Protein AF-A0AAU6C4E7-F1 (afdb_monomer_lite)

Radius of gyration: 20.63 Å; chains: 1; bounding box: 53×24×72 Å

Secondary structure (DSSP, 8-state):
--HHHHHHHHHHHHHHHHHHHHHHHHHHHHHHHHHHHHHHHHHTSS-TTSSSPP-HHHHHHHHHHHHHHHHHHGGG---HHHHHHHHHHHHHHHHHHHHHHHHTSS--GGGGG--HHHHHHHHHHHHHHHHHHHHHHHTTPPP-PPPPP--TTTT---S---------S------

Sequence (175 aa):
MSGVLAVGTFYATRWHERKSAREQLAFGAAEDIAEGLLQLHAAFRPQPWQPPRGDWSTLWQAADKFGDMCIVRFSALSEPPLRLAVADTYNLVFEALGVMRKQASSDPGEVAAVDTDGMIGEMLDYIELVVGALINWRSGSEATRLEVPDVSWRGLTDEPLPHFHHRDARAPRRR

Structure (mmCIF, N/CA/C/O backbone):
data_AF-A0AAU6C4E7-F1
#
_entry.id   AF-A0AAU6C4E7-F1
#
loop_
_atom_site.group_PDB
_atom_site.id
_atom_site.type_symbol
_atom_site.label_atom_id
_atom_site.label_alt_id
_atom_site.label_comp_id
_atom_site.label_asym_id
_atom_site.label_entity_id
_atom_site.label_seq_id
_atom_site.pdbx_PDB_ins_code
_atom_site.Cartn_x
_atom_site.Cartn_y
_atom_site.Cartn_z
_atom_site.occupancy
_atom_site.B_iso_or_equiv
_atom_site.auth_seq_id
_atom_site.auth_comp_id
_atom_site.auth_asym_id
_atom_site.auth_atom_id
_atom_site.pdbx_PDB_model_num
ATOM 1 N N . MET A 1 1 ? -31.777 8.676 48.589 1.00 42.16 1 MET A N 1
ATOM 2 C CA . MET A 1 1 ? -30.543 8.118 47.990 1.00 42.16 1 MET A CA 1
ATOM 3 C C . MET A 1 1 ? -30.753 7.839 46.489 1.00 42.16 1 MET A C 1
ATOM 5 O O . MET A 1 1 ? -30.685 6.690 46.086 1.00 42.16 1 MET A O 1
ATOM 9 N N . SER A 1 2 ? -31.005 8.860 45.650 1.00 49.50 2 SER A N 1
ATOM 10 C CA . SER A 1 2 ? -31.310 8.658 44.205 1.00 49.50 2 SER A CA 1
ATOM 11 C C . SER A 1 2 ? -30.367 9.374 43.227 1.00 49.50 2 SER A C 1
ATOM 13 O O . SER A 1 2 ? -30.517 9.217 42.022 1.00 49.50 2 SER A O 1
ATOM 15 N N . GLY A 1 3 ? -29.380 10.140 43.704 1.00 40.88 3 GLY A N 1
ATOM 16 C CA . GLY A 1 3 ? -28.479 10.899 42.821 1.00 40.88 3 GLY A CA 1
ATOM 17 C C . GLY A 1 3 ? -27.313 10.088 42.240 1.00 40.88 3 GLY A C 1
ATOM 18 O O . GLY A 1 3 ? -26.873 10.355 41.131 1.00 40.88 3 GLY A O 1
ATOM 19 N N . VAL A 1 4 ? -26.820 9.072 42.956 1.00 45.88 4 VAL A N 1
ATOM 20 C CA . VAL A 1 4 ? -25.578 8.358 42.585 1.00 45.88 4 VAL A CA 1
ATOM 21 C C . VAL A 1 4 ? -25.805 7.321 41.472 1.00 45.88 4 VAL A C 1
ATOM 23 O O . VAL A 1 4 ? -24.958 7.160 40.597 1.00 45.88 4 VAL A O 1
ATOM 26 N N . LEU A 1 5 ? -26.975 6.673 41.441 1.00 46.09 5 LEU A N 1
ATOM 27 C CA . LEU A 1 5 ? -27.333 5.671 40.423 1.00 46.09 5 LEU A CA 1
ATOM 28 C C . LEU A 1 5 ? -27.626 6.290 39.043 1.00 46.09 5 LEU A C 1
ATOM 30 O O . LEU A 1 5 ? -27.276 5.698 38.022 1.00 46.09 5 LEU A O 1
ATOM 34 N N . ALA A 1 6 ? -28.206 7.494 39.000 1.00 50.47 6 ALA A N 1
ATOM 35 C CA . ALA A 1 6 ? -28.499 8.209 37.752 1.00 50.47 6 ALA A CA 1
ATOM 36 C C . ALA A 1 6 ? -27.231 8.783 37.091 1.00 50.47 6 ALA A C 1
ATOM 38 O O . ALA A 1 6 ? -27.098 8.786 35.870 1.00 50.47 6 ALA A O 1
ATOM 39 N N . VAL A 1 7 ? -26.261 9.223 37.898 1.00 51.62 7 VAL A N 1
ATOM 40 C CA . VAL A 1 7 ? -24.970 9.713 37.398 1.00 51.62 7 VAL A CA 1
ATOM 41 C C . VAL A 1 7 ? -24.120 8.549 36.876 1.00 51.62 7 VAL A C 1
ATOM 43 O O . VAL A 1 7 ? -23.590 8.631 35.771 1.00 51.62 7 VAL A O 1
ATOM 46 N N . GLY A 1 8 ? -24.045 7.433 37.611 1.00 49.50 8 GLY A N 1
ATOM 47 C CA . GLY A 1 8 ? -23.292 6.247 37.183 1.00 49.50 8 GLY A CA 1
ATOM 48 C C . GLY A 1 8 ? -23.796 5.645 35.866 1.00 49.50 8 GLY A C 1
ATOM 49 O O . GLY A 1 8 ? -22.991 5.276 35.015 1.00 49.50 8 GLY A O 1
ATOM 50 N N . THR A 1 9 ? -25.115 5.620 35.659 1.00 57.03 9 THR A N 1
ATOM 51 C CA . THR A 1 9 ? -25.720 5.151 34.402 1.00 57.03 9 THR A CA 1
ATOM 52 C C . THR A 1 9 ? -25.479 6.116 33.246 1.00 57.03 9 THR A C 1
ATOM 54 O O . THR A 1 9 ? -25.082 5.652 32.187 1.00 57.03 9 THR A O 1
ATOM 57 N N . PHE A 1 10 ? -25.603 7.435 33.443 1.00 52.59 10 PHE A N 1
ATOM 58 C CA . PHE A 1 10 ? -25.351 8.438 32.395 1.00 52.59 10 PHE A CA 1
ATOM 59 C C . PHE A 1 10 ? -23.884 8.486 31.932 1.00 52.59 10 PHE A C 1
ATOM 61 O O . PHE A 1 10 ? -23.599 8.616 30.740 1.00 52.59 10 PHE A O 1
ATOM 68 N N . TYR A 1 11 ? -22.929 8.366 32.861 1.00 53.03 11 TYR A N 1
ATOM 69 C CA . TYR A 1 11 ? -21.511 8.265 32.500 1.00 53.03 11 TYR A CA 1
ATOM 70 C C . TYR A 1 11 ? -21.198 6.940 31.799 1.00 53.03 11 TYR A C 1
ATOM 72 O O . TYR A 1 11 ? -20.411 6.944 30.853 1.00 53.03 11 TYR A O 1
ATOM 80 N N . ALA A 1 12 ? -21.828 5.836 32.210 1.00 53.00 12 ALA A N 1
ATOM 81 C CA . ALA A 1 12 ? -21.662 4.540 31.561 1.00 53.00 12 ALA A CA 1
ATOM 82 C C . ALA A 1 12 ? -22.237 4.522 30.135 1.00 53.00 12 ALA A C 1
ATOM 84 O O . ALA A 1 12 ? -21.532 4.091 29.224 1.00 53.00 12 ALA A O 1
ATOM 85 N N . THR A 1 13 ? -23.449 5.043 29.898 1.00 61.44 13 THR A N 1
ATOM 86 C CA . THR A 1 13 ? -24.023 5.143 28.541 1.00 61.44 13 THR A CA 1
ATOM 87 C C . THR A 1 13 ? -23.207 6.069 27.657 1.00 61.44 13 THR A C 1
ATOM 89 O O . THR A 1 13 ? -22.808 5.663 26.572 1.00 61.44 13 THR A O 1
ATOM 92 N N . ARG A 1 14 ? -22.837 7.263 28.133 1.00 53.81 14 ARG A N 1
ATOM 93 C CA . ARG A 1 14 ? -22.021 8.196 27.338 1.00 53.81 14 ARG A CA 1
ATOM 94 C C . ARG A 1 14 ? -20.623 7.647 27.030 1.00 53.81 14 ARG A C 1
ATOM 96 O O . ARG A 1 14 ? -20.049 7.957 25.986 1.00 53.81 14 ARG A O 1
ATOM 103 N N . TRP A 1 15 ? -20.041 6.862 27.937 1.00 53.81 15 TRP A N 1
ATOM 104 C CA . TRP A 1 15 ? -18.766 6.182 27.708 1.00 53.81 15 TRP A CA 1
ATOM 105 C C . TRP A 1 15 ? -18.907 5.042 26.693 1.00 53.81 15 TRP A C 1
ATOM 107 O O . TRP A 1 15 ? -18.090 4.955 25.778 1.00 53.81 15 TRP A O 1
ATOM 117 N N . HIS A 1 16 ? -19.966 4.233 26.791 1.00 57.81 16 HIS A N 1
ATOM 118 C CA . HIS A 1 16 ? -20.281 3.188 25.814 1.00 57.81 16 HIS A CA 1
ATOM 119 C C . HIS A 1 16 ? -20.567 3.752 24.419 1.00 57.81 16 HIS A C 1
ATOM 121 O O . HIS A 1 16 ? -20.021 3.246 23.445 1.00 57.81 16 HIS A O 1
ATOM 127 N N . GLU A 1 17 ? -21.341 4.831 24.312 1.00 59.91 17 GLU A N 1
ATOM 128 C CA . GLU A 1 17 ? -21.623 5.519 23.046 1.00 59.91 17 GLU A CA 1
ATOM 129 C C . GLU A 1 17 ? -20.341 6.064 22.407 1.00 59.91 17 GLU A C 1
ATOM 131 O O . GLU A 1 17 ? -20.110 5.884 21.215 1.00 59.91 17 GLU A O 1
ATOM 136 N N . ARG A 1 18 ? -19.452 6.675 23.203 1.00 57.62 18 ARG A N 1
ATOM 137 C CA . ARG A 1 18 ? -18.143 7.146 22.717 1.00 57.62 18 ARG A CA 1
ATOM 138 C C . ARG A 1 18 ? -17.231 6.002 22.283 1.00 57.62 18 ARG A C 1
ATOM 140 O O . ARG A 1 18 ? -16.500 6.160 21.308 1.00 57.62 18 ARG A O 1
ATOM 147 N N . LYS A 1 19 ? -17.251 4.878 23.004 1.00 66.12 19 LYS A N 1
ATOM 148 C CA . LYS A 1 19 ? -16.488 3.677 22.649 1.00 66.12 19 LYS A CA 1
ATOM 149 C C . LYS A 1 19 ? -17.001 3.087 21.333 1.00 66.12 19 LYS A C 1
ATOM 151 O O . LYS A 1 19 ? -16.209 2.919 20.415 1.00 66.12 19 LYS A O 1
ATOM 156 N N . SER A 1 20 ? -18.317 2.922 21.205 1.00 75.81 20 SER A N 1
ATOM 157 C CA . SER A 1 20 ? -18.974 2.447 19.985 1.00 75.81 20 SER A CA 1
ATOM 158 C C . SER A 1 20 ? -18.723 3.370 18.791 1.00 75.81 20 SER A C 1
ATOM 160 O O . SER A 1 20 ? -18.451 2.882 17.701 1.00 75.81 20 SER A O 1
ATOM 162 N N . ALA A 1 21 ? -18.773 4.693 18.977 1.00 78.88 21 ALA A N 1
ATOM 163 C CA . ALA A 1 21 ? -18.489 5.646 17.905 1.00 78.88 21 ALA A CA 1
ATOM 164 C C . ALA A 1 21 ? -17.021 5.577 17.452 1.00 78.88 21 ALA A C 1
ATOM 166 O O . ALA A 1 21 ? -16.731 5.660 16.262 1.00 78.88 21 ALA A O 1
ATOM 167 N N . ARG A 1 22 ? -16.079 5.393 18.386 1.00 81.31 22 ARG A N 1
ATOM 168 C CA . ARG A 1 22 ? -14.657 5.227 18.060 1.00 81.31 22 ARG A CA 1
ATOM 169 C C . ARG A 1 22 ? -14.385 3.914 17.325 1.00 81.31 22 ARG A C 1
ATOM 171 O O . ARG A 1 22 ? -13.597 3.915 16.388 1.00 81.31 22 ARG A O 1
ATOM 178 N N . GLU A 1 23 ? -15.029 2.829 17.738 1.00 83.56 23 GLU A N 1
ATOM 179 C CA . GLU A 1 23 ? -14.942 1.527 17.064 1.00 83.56 23 GLU A CA 1
ATOM 180 C C . GLU A 1 23 ? -15.522 1.605 15.647 1.00 83.56 23 GLU A C 1
ATOM 182 O O . GLU A 1 23 ? -14.869 1.184 14.699 1.00 83.56 23 GLU A O 1
ATOM 187 N N . GLN A 1 24 ? -16.678 2.251 15.468 1.00 85.81 24 GLN A N 1
ATOM 188 C CA . GLN A 1 24 ? -17.266 2.482 14.143 1.00 85.81 24 GLN A CA 1
ATOM 189 C C . GLN A 1 24 ? -16.359 3.319 13.231 1.00 85.81 24 GLN A C 1
ATOM 191 O O . GLN A 1 24 ? -16.211 2.995 12.056 1.00 85.81 24 GLN A O 1
ATOM 196 N N . LEU A 1 25 ? -15.717 4.367 13.760 1.00 88.12 25 LEU A N 1
ATOM 197 C CA . LEU A 1 25 ? -14.743 5.158 13.001 1.00 88.12 25 LEU A CA 1
ATOM 198 C C . LEU A 1 25 ? -13.511 4.336 12.607 1.00 88.12 25 LEU A C 1
ATOM 200 O O . LEU A 1 25 ? -13.005 4.499 11.499 1.00 88.12 25 LEU A O 1
ATOM 204 N N . ALA A 1 26 ? -13.035 3.460 13.493 1.00 88.75 26 ALA A N 1
ATOM 205 C CA . ALA A 1 26 ? -11.895 2.595 13.216 1.00 88.75 26 ALA A CA 1
ATOM 206 C C . ALA A 1 26 ? -12.229 1.528 12.161 1.00 88.75 26 ALA A C 1
ATOM 208 O O . ALA A 1 26 ? -11.410 1.274 11.280 1.00 88.75 26 ALA A O 1
ATOM 209 N N . PHE A 1 27 ? -13.439 0.960 12.193 1.00 90.25 27 PHE A N 1
ATOM 210 C CA . PHE A 1 27 ? -13.917 0.041 11.157 1.00 90.25 27 PHE A CA 1
ATOM 211 C C . PHE A 1 27 ? -14.109 0.735 9.813 1.00 90.25 27 PHE A C 1
ATOM 213 O O . PHE A 1 27 ? -13.597 0.240 8.816 1.00 90.25 27 PHE A O 1
ATOM 220 N N . GLY A 1 28 ? -14.736 1.915 9.789 1.00 89.62 28 GLY A N 1
ATOM 221 C CA . GLY A 1 28 ? -14.859 2.701 8.559 1.00 89.62 28 GLY A CA 1
ATOM 222 C C . GLY A 1 28 ? -13.495 3.065 7.965 1.00 89.62 28 GLY A C 1
ATOM 223 O O . GLY A 1 28 ? -13.297 2.967 6.763 1.00 89.62 28 GLY A O 1
ATOM 224 N N . ALA A 1 29 ? -12.513 3.407 8.805 1.00 90.94 29 ALA A N 1
ATOM 225 C CA . ALA A 1 29 ? -11.146 3.645 8.348 1.00 90.94 29 ALA A CA 1
ATOM 226 C C . ALA A 1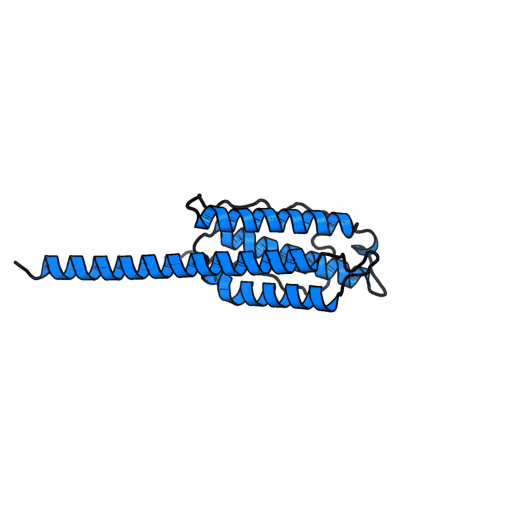 29 ? -10.484 2.388 7.762 1.00 90.94 29 ALA A C 1
ATOM 228 O O . ALA A 1 29 ? -9.803 2.487 6.747 1.00 90.94 29 ALA A O 1
ATOM 229 N N . ALA A 1 30 ? -10.675 1.222 8.386 1.00 90.38 30 ALA A N 1
ATOM 230 C CA . ALA A 1 30 ? -10.145 -0.041 7.879 1.00 90.38 30 ALA A CA 1
ATOM 231 C C . ALA A 1 30 ? -10.789 -0.448 6.545 1.00 90.38 30 ALA A C 1
ATOM 233 O O . ALA A 1 30 ? -10.081 -0.905 5.653 1.00 90.38 30 ALA A O 1
ATOM 234 N N . GLU A 1 31 ? -12.102 -0.257 6.402 1.00 91.31 31 GLU A N 1
ATOM 235 C CA . GLU A 1 31 ? -12.843 -0.515 5.162 1.00 91.31 31 GLU A CA 1
ATOM 236 C C . GLU A 1 31 ? -12.378 0.397 4.028 1.00 91.31 31 GLU A C 1
ATOM 238 O O . GLU A 1 31 ? -12.022 -0.109 2.967 1.00 91.31 31 GLU A O 1
ATOM 243 N N . ASP A 1 32 ? -12.297 1.708 4.276 1.00 91.56 32 ASP A N 1
ATOM 244 C CA . ASP A 1 32 ? -11.815 2.668 3.284 1.00 91.56 32 ASP A CA 1
ATOM 245 C C . ASP A 1 32 ? -10.399 2.294 2.827 1.00 91.56 32 ASP A C 1
ATOM 247 O O . ASP A 1 32 ? -10.154 2.147 1.634 1.00 91.56 32 ASP A O 1
ATOM 251 N N . ILE A 1 33 ? -9.471 2.070 3.768 1.00 92.50 33 ILE A N 1
ATOM 252 C CA . ILE A 1 33 ? -8.080 1.714 3.445 1.00 92.50 33 ILE A CA 1
ATOM 253 C C . ILE A 1 33 ? -8.017 0.409 2.642 1.00 92.50 33 ILE A C 1
ATOM 255 O O . ILE A 1 33 ? -7.266 0.333 1.670 1.00 92.50 33 ILE A O 1
ATOM 259 N N . ALA A 1 34 ? -8.805 -0.604 3.013 1.00 91.75 34 ALA A N 1
ATOM 260 C CA . ALA A 1 34 ? -8.879 -1.853 2.262 1.00 91.75 34 ALA A CA 1
ATOM 261 C C . ALA A 1 34 ? -9.409 -1.629 0.836 1.00 91.75 34 ALA A C 1
ATOM 263 O O . ALA A 1 34 ? -8.861 -2.188 -0.111 1.00 91.75 34 ALA A O 1
ATOM 264 N N . GLU A 1 35 ? -10.422 -0.780 0.659 1.00 92.44 35 GLU A N 1
ATOM 265 C CA . GLU A 1 35 ? -10.921 -0.401 -0.664 1.00 92.44 35 GLU A CA 1
ATOM 266 C C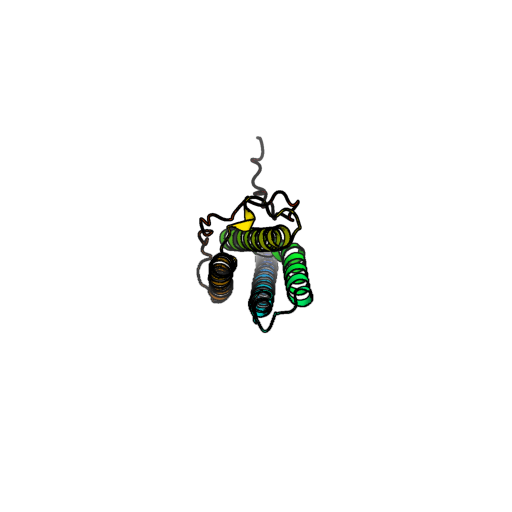 . GLU A 1 35 ? -9.841 0.312 -1.489 1.00 92.44 35 GLU A C 1
ATOM 268 O O . GLU A 1 35 ? -9.610 -0.055 -2.641 1.00 92.44 35 GLU A O 1
ATOM 273 N N . GLY A 1 36 ? -9.133 1.282 -0.904 1.00 92.19 36 GLY A N 1
ATOM 274 C CA . GLY A 1 36 ? -8.036 1.987 -1.570 1.00 92.19 36 GLY A CA 1
ATOM 275 C C . GLY A 1 36 ? -6.914 1.046 -2.015 1.00 92.19 36 GLY A C 1
ATOM 276 O O . GLY A 1 36 ? -6.428 1.150 -3.141 1.00 92.19 36 GLY A O 1
ATOM 277 N N . LEU A 1 37 ? -6.555 0.077 -1.169 1.00 92.75 37 LEU A N 1
ATOM 278 C CA . LEU A 1 37 ? -5.585 -0.970 -1.491 1.00 92.75 37 LEU A CA 1
ATOM 279 C C . LEU A 1 37 ? -6.053 -1.871 -2.640 1.00 92.75 37 LEU A C 1
ATOM 281 O O . LEU A 1 37 ? -5.265 -2.179 -3.532 1.00 92.75 37 LEU A O 1
ATOM 285 N N . LEU A 1 38 ? -7.330 -2.256 -2.666 1.00 91.69 38 LEU A N 1
ATOM 286 C CA . LEU A 1 38 ? -7.900 -3.053 -3.756 1.00 91.69 38 LEU A CA 1
ATOM 287 C C . LEU A 1 38 ? -7.960 -2.271 -5.075 1.00 91.69 38 LEU A C 1
ATOM 289 O O . LEU A 1 38 ? -7.688 -2.836 -6.134 1.00 91.69 38 LEU A O 1
ATOM 293 N N . GLN A 1 39 ? -8.284 -0.976 -5.027 1.00 91.62 39 GLN A N 1
ATOM 294 C CA . GLN A 1 39 ? -8.258 -0.104 -6.204 1.00 91.62 39 GLN A CA 1
ATOM 295 C C . GLN A 1 39 ? -6.833 0.057 -6.746 1.00 91.62 39 GLN A C 1
ATOM 297 O O . GLN A 1 39 ? -6.626 -0.045 -7.955 1.00 91.62 39 GLN A O 1
ATOM 302 N N . LEU A 1 40 ? -5.850 0.254 -5.862 1.00 90.75 40 LEU A N 1
ATOM 303 C CA . LEU A 1 40 ? -4.437 0.292 -6.230 1.00 90.75 40 LEU A CA 1
ATOM 304 C C . LEU A 1 40 ? -3.996 -1.037 -6.853 1.00 90.75 40 LEU A C 1
ATOM 306 O O . LEU A 1 40 ? -3.434 -1.043 -7.944 1.00 90.75 40 LEU A O 1
ATOM 310 N N . HIS A 1 41 ? -4.316 -2.161 -6.210 1.00 90.62 41 HIS A N 1
ATOM 311 C CA . HIS A 1 41 ? -4.031 -3.499 -6.723 1.00 90.62 41 HIS A CA 1
ATOM 312 C C . HIS A 1 41 ? -4.641 -3.714 -8.120 1.00 90.62 41 HIS A C 1
ATOM 314 O O . HIS A 1 41 ? -3.986 -4.233 -9.025 1.00 90.62 41 HIS A O 1
ATOM 320 N N . ALA A 1 42 ? -5.884 -3.276 -8.335 1.00 87.69 42 ALA A N 1
ATOM 321 C CA . ALA A 1 42 ? -6.533 -3.337 -9.640 1.00 87.69 42 ALA A CA 1
ATOM 322 C C . ALA A 1 42 ? -5.845 -2.446 -10.688 1.00 87.69 42 ALA A C 1
ATOM 324 O O . ALA A 1 42 ? -5.756 -2.846 -11.844 1.00 87.69 42 ALA A O 1
ATOM 325 N N . ALA A 1 43 ? -5.312 -1.282 -10.303 1.00 87.25 43 ALA A N 1
ATOM 326 C CA . ALA A 1 43 ? -4.605 -0.378 -11.212 1.00 87.25 43 ALA A CA 1
ATOM 327 C C . ALA A 1 43 ? -3.280 -0.955 -11.745 1.00 87.25 43 ALA A C 1
ATOM 329 O O . ALA A 1 43 ? -2.815 -0.543 -12.806 1.00 87.25 43 ALA A O 1
ATOM 330 N N . PHE A 1 44 ? -2.703 -1.953 -11.067 1.00 82.75 44 PHE A N 1
ATOM 331 C CA . PHE A 1 44 ? -1.571 -2.730 -11.582 1.00 82.75 44 PHE A CA 1
ATOM 332 C C . PHE A 1 44 ? -1.972 -3.770 -12.652 1.00 82.75 44 PHE A C 1
ATOM 334 O O . PHE A 1 44 ? -1.104 -4.473 -13.175 1.00 82.75 44 PHE A O 1
ATOM 341 N N . ARG A 1 45 ? -3.264 -3.886 -13.012 1.00 76.88 45 ARG A N 1
ATOM 342 C CA . ARG A 1 45 ? -3.777 -4.808 -14.042 1.00 76.88 45 ARG A CA 1
ATOM 343 C C . ARG A 1 45 ? -4.609 -4.061 -15.115 1.00 76.88 45 ARG A C 1
ATOM 345 O O . ARG A 1 45 ? -5.660 -3.518 -14.781 1.00 76.88 45 ARG A O 1
ATOM 352 N N . PRO A 1 46 ? -4.237 -4.096 -16.416 1.00 70.38 46 PRO A N 1
ATOM 353 C CA . PRO A 1 46 ? -3.036 -4.710 -16.987 1.00 70.38 46 PRO A CA 1
ATOM 354 C C . PRO A 1 46 ? -1.767 -3.953 -16.578 1.00 70.38 46 PRO A C 1
ATOM 356 O O . PRO A 1 46 ? -1.808 -2.755 -16.308 1.00 70.38 46 PRO A O 1
ATOM 359 N N . GLN A 1 47 ? -0.641 -4.659 -16.539 1.00 68.06 47 GLN A N 1
ATOM 360 C CA . GLN A 1 47 ? 0.624 -4.101 -16.071 1.00 68.06 47 GLN A CA 1
ATOM 361 C C . GLN A 1 47 ? 1.095 -2.943 -16.981 1.00 68.06 47 GLN A C 1
ATOM 363 O O . GLN A 1 47 ? 1.176 -3.122 -18.200 1.00 68.06 47 GLN A O 1
ATOM 368 N N . PRO A 1 48 ? 1.433 -1.755 -16.438 1.00 61.38 48 PRO A N 1
ATOM 369 C CA . PRO A 1 48 ? 1.846 -0.589 -17.231 1.00 61.38 48 PRO A CA 1
ATOM 370 C C . PRO A 1 48 ? 3.060 -0.794 -18.152 1.00 61.38 48 PRO A C 1
ATOM 372 O O . PRO A 1 48 ? 3.263 -0.027 -19.097 1.00 61.38 48 PRO A O 1
ATOM 375 N N . TRP A 1 49 ? 3.873 -1.821 -17.899 1.00 65.69 49 TRP A N 1
ATOM 376 C CA . TRP A 1 49 ? 5.097 -2.121 -18.647 1.00 65.69 49 TRP A CA 1
ATOM 377 C C . TRP A 1 49 ? 4.985 -3.342 -19.580 1.00 65.69 49 TRP A C 1
ATOM 379 O O . TRP A 1 49 ? 5.805 -3.456 -20.492 1.00 65.69 49 TRP A O 1
ATOM 389 N N . GLN A 1 50 ? 3.963 -4.202 -19.451 1.00 59.16 50 GLN A N 1
ATOM 390 C CA . GLN A 1 50 ? 3.746 -5.340 -20.359 1.00 59.16 50 GLN A CA 1
ATOM 391 C C . GLN A 1 50 ? 2.682 -5.031 -21.426 1.00 59.16 50 GLN A C 1
ATOM 393 O O . GLN A 1 50 ? 1.666 -4.425 -21.107 1.00 59.16 50 GLN A O 1
ATOM 398 N N . PRO A 1 51 ? 2.853 -5.435 -22.700 1.00 55.69 51 PRO A N 1
ATOM 399 C CA . PRO A 1 51 ? 1.807 -5.310 -23.713 1.00 55.69 51 PRO A CA 1
ATOM 400 C C . PRO A 1 51 ? 0.577 -6.191 -23.403 1.00 55.69 51 PRO A C 1
ATOM 402 O O . PRO A 1 51 ? 0.752 -7.384 -23.163 1.00 55.69 51 PRO A O 1
ATOM 405 N N . PRO A 1 52 ? -0.662 -5.671 -23.502 1.00 57.59 52 PRO A N 1
ATOM 406 C CA . PRO A 1 52 ? -1.015 -4.278 -23.776 1.00 57.59 52 PRO A CA 1
ATOM 407 C C . PRO A 1 52 ? -0.670 -3.374 -22.583 1.00 57.59 52 PRO A C 1
ATOM 409 O O . PRO A 1 52 ? -1.156 -3.609 -21.480 1.00 57.59 52 PRO A O 1
ATOM 412 N N . ARG A 1 53 ? 0.160 -2.341 -22.826 1.00 62.06 53 ARG A N 1
ATOM 413 C CA . ARG A 1 53 ? 0.683 -1.451 -21.776 1.00 62.06 53 ARG A CA 1
ATOM 414 C C . ARG A 1 53 ? -0.480 -0.849 -20.996 1.00 62.06 53 ARG A C 1
ATOM 416 O O . ARG A 1 53 ? -1.312 -0.160 -21.588 1.00 62.06 53 ARG A O 1
ATOM 423 N N . GLY A 1 54 ? -0.524 -1.106 -19.692 1.00 65.56 54 GLY A N 1
ATOM 424 C CA . GLY A 1 54 ? -1.409 -0.392 -18.776 1.00 65.56 54 GLY A CA 1
ATOM 425 C C . GLY A 1 54 ? -1.142 1.117 -18.768 1.00 65.56 54 GLY A C 1
ATOM 426 O O . GLY A 1 54 ? -0.101 1.600 -19.223 1.00 65.56 54 GLY A O 1
ATOM 427 N N . ASP A 1 55 ? -2.106 1.876 -18.257 1.00 78.25 55 ASP A N 1
ATOM 428 C CA . ASP A 1 55 ? -2.022 3.332 -18.200 1.00 78.25 55 ASP A CA 1
ATOM 429 C C . ASP A 1 55 ? -1.286 3.797 -16.935 1.00 78.25 55 ASP A C 1
ATOM 431 O O . ASP A 1 55 ? -1.806 3.723 -15.820 1.00 78.25 55 ASP A O 1
ATOM 435 N N . TRP A 1 56 ? -0.082 4.338 -17.130 1.00 79.50 56 TRP A N 1
ATOM 436 C CA . TRP A 1 56 ? 0.713 4.960 -16.072 1.00 79.50 56 TRP A CA 1
ATOM 437 C C . TRP A 1 56 ? -0.044 6.068 -15.337 1.00 79.50 56 TRP A C 1
ATOM 439 O O . TRP A 1 56 ? 0.123 6.207 -14.128 1.00 79.50 56 TRP A O 1
ATOM 449 N N . SER A 1 57 ? -0.885 6.845 -16.029 1.00 81.94 57 SER A N 1
ATOM 450 C CA . SER A 1 57 ? -1.664 7.907 -15.385 1.00 81.94 57 SER A CA 1
ATOM 451 C C . SER A 1 57 ? -2.661 7.327 -14.388 1.00 81.94 57 SER A C 1
ATOM 453 O O . SER A 1 57 ? -2.745 7.804 -13.258 1.00 81.94 57 SER A O 1
ATOM 455 N N . THR A 1 58 ? -3.363 6.263 -14.777 1.00 84.81 58 THR A N 1
ATOM 456 C CA . THR A 1 58 ? -4.297 5.546 -13.904 1.00 84.81 58 THR A CA 1
ATOM 457 C C . THR A 1 58 ? -3.596 4.968 -12.671 1.00 84.81 58 THR A C 1
ATOM 459 O O . THR A 1 58 ? -4.119 5.104 -11.564 1.00 84.81 58 THR A O 1
ATOM 462 N N . LEU A 1 59 ? -2.400 4.387 -12.827 1.00 87.31 59 LEU A N 1
ATOM 463 C CA . LEU A 1 59 ? -1.625 3.862 -11.698 1.00 87.31 59 LEU A CA 1
ATOM 464 C C . LEU A 1 59 ? -1.244 4.963 -10.698 1.00 87.31 59 LEU A C 1
ATOM 466 O O . LEU A 1 59 ? -1.510 4.827 -9.504 1.00 87.31 59 LEU A O 1
ATOM 470 N N . TRP A 1 60 ? -0.669 6.068 -11.178 1.00 86.38 60 TRP A N 1
ATOM 471 C CA . TRP A 1 60 ? -0.286 7.186 -10.310 1.00 86.38 60 TRP A CA 1
ATOM 472 C C . TRP A 1 60 ? -1.497 7.822 -9.622 1.00 86.38 60 TRP A C 1
ATOM 474 O O . TRP A 1 60 ? -1.448 8.084 -8.426 1.00 86.38 60 TRP A O 1
ATOM 484 N N . GLN A 1 61 ? -2.624 7.975 -10.326 1.00 89.06 61 GLN A N 1
ATOM 485 C CA . GLN A 1 61 ? -3.866 8.464 -9.718 1.00 89.06 61 GLN A CA 1
ATOM 486 C C . GLN A 1 61 ? -4.390 7.535 -8.615 1.00 89.06 61 GLN A C 1
ATOM 488 O O . GLN A 1 61 ? -4.935 8.013 -7.620 1.00 89.06 61 GLN A O 1
ATOM 493 N N . ALA A 1 62 ? -4.268 6.216 -8.784 1.00 90.19 62 ALA A N 1
ATOM 494 C CA . ALA A 1 62 ? -4.655 5.256 -7.755 1.00 90.19 62 ALA A CA 1
ATOM 495 C C . ALA A 1 62 ? -3.718 5.328 -6.537 1.00 90.19 62 ALA A C 1
ATOM 497 O O . ALA A 1 62 ? -4.194 5.323 -5.402 1.00 90.19 62 ALA A O 1
ATOM 498 N N . ALA A 1 63 ? -2.409 5.464 -6.768 1.00 89.19 63 ALA A N 1
ATOM 499 C CA . ALA A 1 63 ? -1.413 5.624 -5.712 1.00 89.19 63 ALA A CA 1
ATOM 500 C C . ALA A 1 63 ? -1.610 6.921 -4.911 1.00 89.19 63 ALA A C 1
ATOM 502 O O . ALA A 1 63 ? -1.599 6.881 -3.682 1.00 89.19 63 ALA A O 1
ATOM 503 N N . ASP A 1 64 ? -1.876 8.045 -5.582 1.00 88.81 64 ASP A N 1
ATOM 504 C CA . ASP A 1 64 ? -2.158 9.331 -4.932 1.00 88.81 64 ASP A CA 1
ATOM 505 C C . ASP A 1 64 ? -3.422 9.250 -4.067 1.00 88.81 64 ASP A C 1
ATOM 507 O O . ASP A 1 64 ? -3.399 9.615 -2.892 1.00 88.81 64 ASP A O 1
ATOM 511 N N . LYS A 1 65 ? -4.513 8.681 -4.603 1.00 90.38 65 LYS A N 1
ATOM 512 C CA . LYS A 1 65 ? -5.759 8.472 -3.844 1.00 90.38 65 LYS A CA 1
ATOM 513 C C . LYS A 1 65 ? -5.545 7.596 -2.615 1.00 90.38 65 LYS A C 1
ATOM 515 O O . LYS A 1 65 ? -6.067 7.902 -1.543 1.00 90.38 65 LYS A O 1
ATOM 520 N N . PHE A 1 66 ? -4.795 6.506 -2.763 1.00 91.69 66 PHE A N 1
ATOM 521 C CA . PHE A 1 66 ? -4.434 5.649 -1.640 1.00 91.69 66 PHE A CA 1
ATOM 522 C C . PHE A 1 66 ? -3.587 6.410 -0.609 1.00 91.69 66 PHE A C 1
ATOM 524 O O . PHE A 1 66 ? -3.809 6.280 0.599 1.00 91.69 66 PHE A O 1
ATOM 531 N N . GLY A 1 67 ? -2.664 7.255 -1.070 1.00 87.75 67 GLY A N 1
ATOM 532 C CA . GLY A 1 67 ? -1.832 8.070 -0.201 1.00 87.75 67 GLY A CA 1
ATOM 533 C C . GLY A 1 67 ? -2.626 9.098 0.608 1.00 87.75 67 GLY A C 1
ATOM 534 O O . GLY A 1 67 ? -2.478 9.161 1.832 1.00 87.75 67 GLY A O 1
ATOM 535 N N . ASP A 1 68 ? -3.529 9.833 -0.040 1.00 88.06 68 ASP A N 1
ATOM 536 C CA . ASP A 1 68 ? -4.452 10.774 0.607 1.00 88.06 68 ASP A CA 1
ATOM 537 C C . ASP A 1 68 ? -5.333 10.071 1.645 1.00 88.06 68 ASP A C 1
ATOM 539 O O . ASP A 1 68 ? -5.526 10.548 2.769 1.00 88.06 68 ASP A O 1
ATOM 543 N N . MET A 1 69 ? -5.834 8.888 1.294 1.00 89.00 69 MET A N 1
ATOM 544 C CA . MET A 1 69 ? -6.649 8.073 2.181 1.00 89.00 69 MET A CA 1
ATOM 545 C C . MET A 1 69 ? -5.873 7.624 3.418 1.00 89.00 69 MET A C 1
ATOM 547 O O . MET A 1 69 ? -6.394 7.731 4.530 1.00 89.00 69 MET A O 1
ATOM 551 N N . CYS A 1 70 ? -4.618 7.197 3.257 1.00 87.56 70 CYS A N 1
ATOM 552 C CA . CYS A 1 70 ? -3.735 6.903 4.380 1.00 87.56 70 CYS A CA 1
ATOM 553 C C . CYS A 1 70 ? -3.582 8.130 5.287 1.00 87.56 70 CYS A C 1
ATOM 555 O O . CYS A 1 70 ? -3.815 8.028 6.487 1.00 87.56 70 CYS A O 1
ATOM 557 N N . ILE A 1 71 ? -3.291 9.313 4.744 1.00 84.94 71 ILE A N 1
ATOM 558 C CA . ILE A 1 71 ? -3.131 10.540 5.546 1.00 84.94 71 ILE A CA 1
ATOM 559 C C . ILE A 1 71 ? -4.381 10.831 6.395 1.00 84.94 71 ILE A C 1
ATOM 561 O O . ILE A 1 71 ? -4.268 11.155 7.581 1.00 84.94 71 ILE A O 1
ATOM 565 N N . VAL A 1 72 ? -5.575 10.682 5.817 1.00 84.81 72 VAL A N 1
ATOM 566 C CA . VAL A 1 72 ? -6.841 10.999 6.495 1.00 84.81 72 VAL A CA 1
ATOM 567 C C . VAL A 1 72 ? -7.256 9.911 7.491 1.00 84.81 72 VAL A C 1
ATOM 569 O O . VAL A 1 72 ? -7.693 10.216 8.604 1.00 84.81 72 VAL A O 1
ATOM 572 N N . ARG A 1 73 ? -7.145 8.635 7.110 1.00 87.25 73 ARG A N 1
ATOM 573 C CA . ARG A 1 73 ? -7.747 7.505 7.839 1.00 87.25 73 ARG A CA 1
ATOM 574 C C . ARG A 1 73 ? -6.799 6.815 8.811 1.00 87.25 73 ARG A C 1
ATOM 576 O O . ARG A 1 73 ? -7.267 6.202 9.769 1.00 87.25 73 ARG A O 1
ATOM 583 N N . PHE A 1 74 ? -5.486 6.964 8.650 1.00 85.81 74 PHE A N 1
ATOM 584 C CA . PHE A 1 74 ? -4.498 6.265 9.475 1.00 85.81 74 PHE A CA 1
ATOM 585 C C . PHE A 1 74 ? -4.662 6.508 10.976 1.00 85.81 74 PHE A C 1
ATOM 587 O O . PHE A 1 74 ? -4.531 5.594 11.788 1.00 85.81 74 PHE A O 1
ATOM 594 N N . SER A 1 75 ? -4.973 7.748 11.361 1.00 84.12 75 SER A N 1
ATOM 595 C CA . SER A 1 75 ? -5.155 8.117 12.770 1.00 84.12 75 SER A CA 1
ATOM 596 C C . SER A 1 75 ? -6.399 7.491 13.414 1.00 84.12 75 SER A C 1
ATOM 598 O O . SER A 1 75 ? -6.457 7.379 14.641 1.00 84.12 75 SER A O 1
ATOM 600 N N . ALA A 1 76 ? -7.376 7.074 12.602 1.00 86.88 76 ALA A N 1
ATOM 601 C CA . ALA A 1 76 ? -8.616 6.459 13.057 1.00 86.88 76 ALA A CA 1
ATOM 602 C C . ALA A 1 76 ? -8.480 4.946 13.294 1.00 86.88 76 ALA A C 1
ATOM 604 O O . ALA A 1 76 ? -9.256 4.398 14.075 1.00 86.88 76 ALA A O 1
ATOM 605 N N . LEU A 1 77 ? -7.474 4.282 12.708 1.00 87.00 77 LEU A N 1
ATOM 606 C CA . LEU A 1 77 ? -7.151 2.891 13.033 1.00 87.00 77 LEU A CA 1
ATOM 607 C C . LEU A 1 77 ? -6.750 2.779 14.513 1.00 87.00 77 LEU A C 1
ATOM 609 O O . LEU A 1 77 ? -5.755 3.358 14.958 1.00 87.00 77 LEU A O 1
ATOM 613 N N . SER A 1 78 ? -7.534 2.035 15.296 1.00 85.12 78 SER A N 1
ATOM 614 C CA . SER A 1 78 ? -7.299 1.894 16.738 1.00 85.12 78 SER A CA 1
ATOM 615 C C . SER A 1 78 ? -6.117 0.986 17.051 1.00 85.12 78 SER A C 1
ATOM 617 O O . SER A 1 78 ? -5.395 1.232 18.020 1.00 85.12 78 SER A O 1
ATOM 619 N N . GLU A 1 79 ? -5.899 -0.029 16.217 1.00 89.31 79 GLU A N 1
ATOM 620 C CA . GLU A 1 79 ? -4.945 -1.095 16.486 1.00 89.31 79 GLU A CA 1
ATOM 621 C C . GLU A 1 79 ? -3.538 -0.742 15.993 1.00 89.31 79 GLU A C 1
ATOM 623 O O . GLU A 1 79 ? -3.333 -0.509 14.797 1.00 89.31 79 GLU A O 1
ATOM 628 N N . PRO A 1 80 ? -2.527 -0.703 16.886 1.00 89.88 80 PRO A N 1
ATOM 629 C CA . PRO A 1 80 ? -1.140 -0.478 16.488 1.00 89.88 80 PRO A CA 1
ATOM 630 C C . PRO A 1 80 ? -0.614 -1.464 15.428 1.00 89.88 80 PRO A C 1
ATOM 632 O O . PRO A 1 80 ? 0.015 -0.985 14.487 1.00 89.88 80 PRO A O 1
ATOM 635 N N . PRO A 1 81 ? -0.877 -2.788 15.505 1.00 90.50 81 PRO A N 1
ATOM 636 C CA . PRO A 1 81 ? -0.401 -3.729 14.489 1.00 90.50 81 PRO A CA 1
ATOM 637 C C . PRO A 1 81 ? -0.886 -3.392 13.074 1.00 90.50 81 PRO A C 1
ATOM 639 O O . PRO A 1 81 ? -0.084 -3.384 12.144 1.00 90.50 81 PRO A O 1
ATOM 642 N N . LEU A 1 82 ? -2.165 -3.027 12.928 1.00 90.19 82 LEU A N 1
ATOM 643 C CA . LEU A 1 82 ? -2.754 -2.663 11.635 1.00 90.19 82 LEU A CA 1
ATOM 644 C C . LEU A 1 82 ? -2.230 -1.325 11.123 1.00 90.19 82 LEU A C 1
ATOM 646 O O . LEU A 1 82 ? -1.944 -1.195 9.939 1.00 90.19 82 LEU A O 1
ATOM 650 N N . ARG A 1 83 ? -2.043 -0.337 12.006 1.00 90.00 83 ARG A N 1
ATOM 651 C CA . ARG A 1 83 ? -1.406 0.932 11.621 1.00 90.00 83 ARG A CA 1
ATOM 652 C C . ARG A 1 83 ? -0.009 0.713 11.072 1.00 90.00 83 ARG A C 1
ATOM 654 O O . ARG A 1 83 ? 0.349 1.303 10.064 1.00 90.00 83 ARG A O 1
ATOM 661 N N . LEU A 1 84 ? 0.777 -0.135 11.723 1.00 89.94 84 LEU A N 1
ATOM 662 C CA . LEU A 1 84 ? 2.124 -0.424 11.254 1.00 89.94 84 LEU A CA 1
ATOM 663 C C . LEU A 1 84 ? 2.085 -1.158 9.911 1.00 89.94 84 LEU A C 1
ATOM 665 O O . LEU A 1 84 ? 2.763 -0.720 8.993 1.00 89.94 84 LEU A O 1
ATOM 669 N N . ALA A 1 85 ? 1.209 -2.153 9.748 1.00 91.19 85 ALA A N 1
ATOM 670 C CA . ALA A 1 85 ? 1.025 -2.836 8.467 1.00 91.19 85 ALA A CA 1
ATOM 671 C C . ALA A 1 85 ? 0.639 -1.867 7.330 1.00 91.19 85 ALA A C 1
ATOM 673 O O . ALA A 1 85 ? 1.214 -1.931 6.245 1.00 91.19 85 ALA A O 1
ATOM 674 N N . VAL A 1 86 ? -0.275 -0.922 7.577 1.00 90.94 86 VAL A N 1
ATOM 675 C CA . VAL A 1 86 ? -0.671 0.100 6.591 1.00 90.94 86 VAL A CA 1
ATOM 676 C C . VAL A 1 86 ? 0.478 1.059 6.272 1.00 90.94 86 VAL A C 1
ATOM 678 O O . VAL A 1 86 ? 0.697 1.366 5.103 1.00 90.94 86 VAL A O 1
ATOM 681 N N . ALA A 1 87 ? 1.241 1.509 7.274 1.00 90.25 87 ALA A N 1
ATOM 682 C CA . ALA A 1 87 ? 2.414 2.359 7.048 1.00 90.25 87 ALA A CA 1
ATOM 683 C C . ALA A 1 87 ? 3.497 1.630 6.241 1.00 90.25 87 ALA A C 1
ATOM 685 O O . ALA A 1 87 ? 4.079 2.202 5.322 1.00 90.25 87 ALA A O 1
ATOM 686 N N . ASP A 1 88 ? 3.741 0.362 6.565 1.00 91.00 88 ASP A N 1
ATOM 687 C CA . ASP A 1 88 ? 4.700 -0.480 5.861 1.00 91.00 88 ASP A CA 1
ATOM 688 C C . ASP A 1 88 ? 4.257 -0.694 4.404 1.00 91.00 88 ASP A C 1
ATOM 690 O O . ASP A 1 88 ? 5.067 -0.555 3.492 1.00 91.00 88 ASP A O 1
ATOM 694 N N . THR A 1 89 ? 2.958 -0.911 4.171 1.00 91.81 89 THR A N 1
ATOM 695 C CA . THR A 1 89 ? 2.377 -1.022 2.820 1.00 91.81 89 THR A CA 1
ATOM 696 C C . THR A 1 89 ? 2.527 0.272 2.031 1.00 91.81 89 THR A C 1
ATOM 698 O O . THR A 1 89 ? 2.935 0.241 0.876 1.00 91.81 89 THR A O 1
ATOM 701 N N . TYR A 1 90 ? 2.239 1.417 2.655 1.00 91.69 90 TYR A N 1
ATOM 702 C CA . TYR A 1 90 ? 2.435 2.728 2.044 1.00 91.69 90 TYR A CA 1
ATOM 703 C C . TYR A 1 90 ? 3.879 2.900 1.571 1.00 91.69 90 TYR A C 1
ATOM 705 O O . TYR A 1 90 ? 4.118 3.205 0.406 1.00 91.69 90 TYR A O 1
ATOM 713 N N . ASN A 1 91 ? 4.846 2.651 2.455 1.00 90.75 91 ASN A N 1
ATOM 714 C CA . ASN A 1 91 ? 6.258 2.795 2.116 1.00 90.75 91 ASN A CA 1
ATOM 715 C C . ASN A 1 91 ? 6.668 1.828 0.997 1.00 90.75 91 ASN A C 1
ATOM 717 O O . ASN A 1 91 ? 7.318 2.254 0.050 1.00 90.75 91 ASN A O 1
ATOM 721 N N . LEU A 1 92 ? 6.231 0.566 1.064 1.00 91.19 92 LEU A N 1
ATOM 722 C CA . LEU A 1 92 ? 6.524 -0.447 0.048 1.00 91.19 92 LEU A CA 1
ATOM 723 C C . LEU A 1 92 ? 6.008 -0.039 -1.341 1.00 91.19 92 LEU A C 1
ATOM 725 O O . LEU A 1 92 ? 6.738 -0.136 -2.324 1.00 91.19 92 LEU A O 1
ATOM 729 N N . VAL A 1 93 ? 4.774 0.470 -1.413 1.00 91.38 93 VAL A N 1
ATOM 730 C CA . VAL A 1 93 ? 4.152 0.938 -2.662 1.00 91.38 93 VAL A CA 1
ATOM 731 C C . VAL A 1 93 ? 4.926 2.104 -3.264 1.00 91.38 93 VAL A C 1
ATOM 733 O O . VAL A 1 93 ? 5.258 2.080 -4.449 1.00 91.38 93 VAL A O 1
ATOM 736 N N . PHE A 1 94 ? 5.223 3.132 -2.468 1.00 90.50 94 PHE A N 1
ATOM 737 C CA . PHE A 1 94 ? 5.919 4.311 -2.982 1.00 90.50 94 PHE A CA 1
ATOM 738 C C . PHE A 1 94 ? 7.383 4.013 -3.330 1.00 90.50 94 PHE A C 1
ATOM 740 O O . PHE A 1 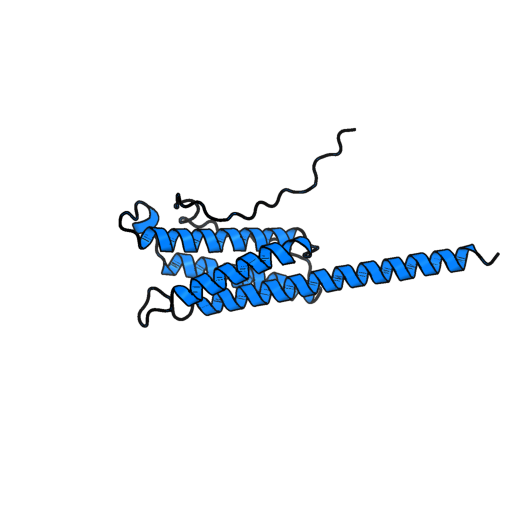94 ? 7.881 4.561 -4.311 1.00 90.50 94 PHE A O 1
ATOM 747 N N . GLU A 1 95 ? 8.049 3.103 -2.609 1.00 91.19 95 GLU A N 1
ATOM 748 C CA . GLU A 1 95 ? 9.369 2.578 -2.986 1.00 91.19 95 GLU A CA 1
ATOM 749 C C . GLU A 1 95 ? 9.325 1.870 -4.346 1.00 91.19 95 GLU A C 1
ATOM 751 O O . GLU A 1 95 ? 10.114 2.216 -5.226 1.00 91.19 95 GLU A O 1
ATOM 756 N N . ALA A 1 96 ? 8.369 0.960 -4.568 1.00 90.69 96 ALA A N 1
ATOM 757 C CA . ALA A 1 96 ? 8.222 0.260 -5.846 1.00 90.69 96 ALA A CA 1
ATOM 758 C C . ALA A 1 96 ? 7.949 1.233 -7.006 1.00 90.69 96 ALA A C 1
ATOM 760 O O . ALA A 1 96 ? 8.580 1.151 -8.061 1.00 90.69 96 ALA A O 1
ATOM 761 N N . LEU A 1 97 ? 7.062 2.211 -6.799 1.00 89.25 97 LEU A N 1
ATOM 762 C CA . LEU A 1 97 ? 6.776 3.255 -7.786 1.00 89.25 97 LEU A CA 1
ATOM 763 C C . LEU A 1 97 ? 8.007 4.124 -8.092 1.00 89.25 97 LEU A C 1
ATOM 765 O O . LEU A 1 97 ? 8.231 4.481 -9.251 1.00 89.25 97 LEU A O 1
ATOM 769 N N . GLY A 1 98 ? 8.823 4.438 -7.081 1.00 89.25 98 GLY A N 1
ATOM 770 C CA . GLY A 1 98 ? 10.090 5.151 -7.250 1.00 89.25 98 GLY A CA 1
ATOM 771 C C . GLY A 1 98 ? 11.118 4.346 -8.044 1.00 89.25 98 GLY A C 1
ATOM 772 O O . GLY A 1 98 ? 11.750 4.879 -8.955 1.00 89.25 98 GLY A O 1
ATOM 773 N N . VAL A 1 99 ? 11.243 3.046 -7.763 1.00 90.12 99 VAL A N 1
ATOM 774 C CA . VAL A 1 99 ? 12.087 2.124 -8.541 1.00 90.12 99 VAL A CA 1
ATOM 775 C C . VAL A 1 99 ? 11.644 2.102 -10.003 1.00 90.12 99 VAL A C 1
ATOM 777 O O . VAL A 1 99 ? 12.458 2.337 -10.894 1.00 90.12 99 VAL A O 1
ATOM 780 N N . MET A 1 100 ? 10.346 1.917 -10.261 1.00 87.06 100 MET A N 1
ATOM 781 C CA . MET A 1 100 ? 9.776 1.916 -11.612 1.00 87.06 100 MET A CA 1
ATOM 782 C C . MET A 1 100 ? 10.043 3.229 -12.361 1.00 87.06 100 MET A C 1
ATOM 784 O O . MET A 1 100 ? 10.414 3.223 -13.537 1.00 87.06 100 MET A O 1
ATOM 788 N N . ARG A 1 101 ? 9.871 4.369 -11.683 1.00 86.56 101 ARG A N 1
ATOM 789 C CA . ARG A 1 101 ? 10.121 5.695 -12.255 1.00 86.56 101 ARG A CA 1
ATOM 790 C C . ARG A 1 10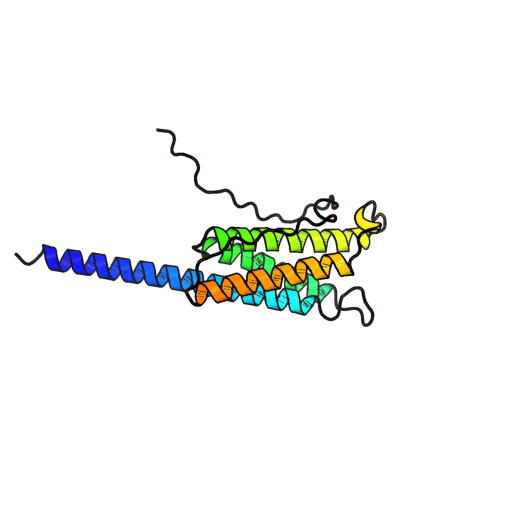1 ? 11.595 5.898 -12.596 1.00 86.56 101 ARG A C 1
ATOM 792 O O . ARG A 1 101 ? 11.903 6.353 -13.699 1.00 86.56 101 ARG A O 1
ATOM 799 N N . LYS A 1 102 ? 12.497 5.531 -11.684 1.00 87.56 102 LYS A N 1
ATOM 800 C CA . LYS A 1 102 ? 13.947 5.632 -11.879 1.00 87.56 102 LYS A CA 1
ATOM 801 C C . LYS A 1 102 ? 14.426 4.704 -12.998 1.00 87.56 102 LYS A C 1
ATOM 803 O O . LYS A 1 102 ? 15.229 5.128 -13.828 1.00 87.56 102 LYS A O 1
ATOM 808 N N . GLN A 1 103 ? 13.881 3.493 -13.092 1.00 87.06 103 GLN A N 1
ATOM 809 C CA . GLN A 1 103 ? 14.202 2.529 -14.149 1.00 87.06 103 GLN A CA 1
ATOM 810 C C . GLN A 1 103 ? 13.788 3.033 -15.543 1.00 87.06 103 GLN A C 1
ATOM 812 O O . GLN A 1 103 ? 14.467 2.752 -16.527 1.00 87.06 103 GLN A O 1
ATOM 817 N N . ALA A 1 104 ? 12.718 3.833 -15.629 1.00 83.69 104 ALA A N 1
ATOM 818 C CA . ALA A 1 104 ? 12.283 4.489 -16.864 1.00 83.69 104 ALA A CA 1
ATOM 819 C C . ALA A 1 104 ? 13.075 5.770 -17.216 1.00 83.69 104 ALA A C 1
ATOM 821 O O . ALA A 1 104 ? 12.824 6.378 -18.260 1.00 83.69 104 ALA A O 1
ATOM 822 N N . SER A 1 105 ? 13.997 6.213 -16.356 1.00 84.38 105 SER A N 1
ATOM 823 C CA . SER A 1 105 ? 14.797 7.422 -16.576 1.00 84.38 105 SER A CA 1
ATOM 824 C C . SER A 1 105 ? 15.984 7.183 -17.522 1.00 84.38 105 SER A C 1
ATOM 826 O O . SER A 1 105 ? 16.312 6.055 -17.881 1.00 84.38 105 SER A O 1
ATOM 828 N N . SER A 1 106 ? 16.657 8.263 -17.931 1.00 84.62 106 SER A N 1
ATOM 829 C CA . SER A 1 106 ? 17.855 8.185 -18.779 1.00 84.62 106 SER A CA 1
ATOM 830 C C . S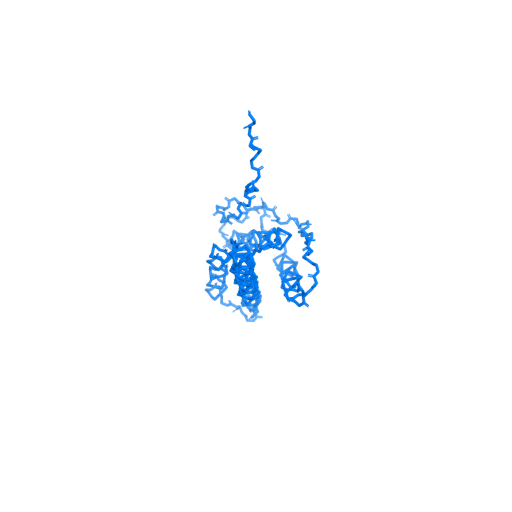ER A 1 106 ? 19.088 7.619 -18.067 1.00 84.62 106 SER A C 1
ATOM 832 O O . SER A 1 106 ? 20.045 7.249 -18.739 1.00 84.62 106 SER A O 1
ATOM 834 N N . ASP A 1 107 ? 19.081 7.594 -16.733 1.00 87.38 107 ASP A N 1
ATOM 835 C CA . ASP A 1 107 ? 20.166 7.063 -15.907 1.00 87.38 107 ASP A CA 1
ATOM 836 C C . ASP A 1 107 ? 19.587 6.196 -14.775 1.00 87.38 107 ASP A C 1
ATOM 838 O O . ASP A 1 107 ? 19.386 6.666 -13.650 1.00 87.38 107 ASP A O 1
ATOM 842 N N . PRO A 1 108 ? 19.244 4.933 -15.081 1.00 83.75 108 PRO A N 1
ATOM 843 C CA . PRO A 1 108 ? 18.590 4.048 -14.127 1.00 83.75 108 PRO A CA 1
ATOM 844 C C . PRO A 1 108 ? 19.532 3.506 -13.040 1.00 83.75 108 PRO A C 1
ATOM 846 O O . PRO A 1 108 ? 19.044 2.967 -12.054 1.00 83.75 108 PRO A O 1
ATOM 849 N N . GLY A 1 109 ? 20.857 3.638 -13.166 1.00 89.62 109 GLY A N 1
ATOM 850 C CA . GLY A 1 109 ? 21.802 3.181 -12.138 1.00 89.62 109 GLY A CA 1
ATOM 851 C C . GLY A 1 109 ? 21.551 1.742 -11.654 1.00 89.62 109 GLY A C 1
ATOM 852 O O . GLY A 1 109 ? 21.410 0.820 -12.457 1.00 89.62 109 GLY A O 1
ATOM 853 N N . GLU A 1 110 ? 21.483 1.556 -10.332 1.00 86.12 110 GLU A N 1
ATOM 854 C CA . GLU A 1 110 ? 21.300 0.245 -9.685 1.00 86.12 110 GLU A CA 1
ATOM 855 C C . GLU A 1 110 ? 19.909 -0.368 -9.917 1.00 86.12 110 GLU A C 1
ATOM 857 O O . GLU A 1 110 ? 19.789 -1.592 -9.998 1.00 86.12 110 GLU A O 1
ATOM 862 N N . VAL A 1 111 ? 18.862 0.447 -10.118 1.00 89.12 111 VAL A N 1
ATOM 863 C CA . VAL A 1 111 ? 17.502 -0.077 -10.345 1.00 89.12 111 VAL A CA 1
ATOM 864 C C . VAL A 1 111 ? 17.315 -0.691 -11.734 1.00 89.12 111 VAL A C 1
ATOM 866 O O . VAL A 1 111 ? 16.322 -1.370 -11.981 1.00 89.12 111 VAL A O 1
ATOM 869 N N . ALA A 1 112 ? 18.271 -0.499 -12.650 1.00 86.69 112 ALA A N 1
ATOM 870 C CA . ALA A 1 112 ? 18.223 -1.078 -13.992 1.00 86.69 112 ALA A CA 1
ATOM 871 C C . ALA A 1 112 ? 18.112 -2.6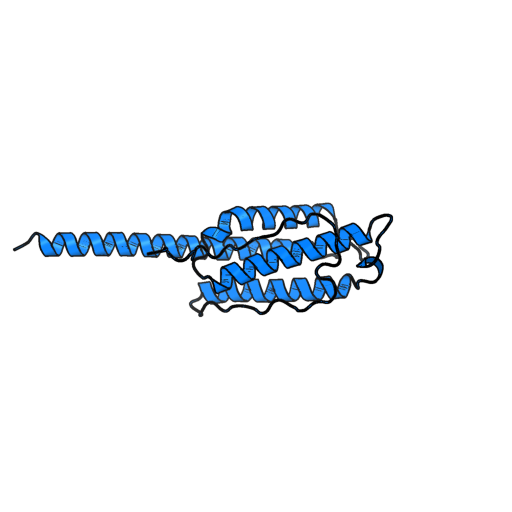13 -13.976 1.00 86.69 112 ALA A C 1
ATOM 873 O O . ALA A 1 112 ? 17.502 -3.190 -14.874 1.00 86.69 112 ALA A O 1
ATOM 874 N N . ALA A 1 113 ? 18.704 -3.257 -12.964 1.00 88.06 113 ALA A N 1
ATOM 875 C CA . ALA A 1 113 ? 18.751 -4.709 -12.816 1.00 88.06 113 ALA A CA 1
ATOM 876 C C . ALA A 1 113 ? 17.561 -5.296 -12.035 1.00 88.06 113 ALA A C 1
ATOM 878 O O . ALA A 1 113 ? 17.495 -6.514 -11.869 1.00 88.06 113 ALA A O 1
ATOM 879 N N . VAL A 1 114 ? 16.645 -4.460 -11.536 1.00 89.81 114 VAL A N 1
ATOM 880 C CA . VAL A 1 114 ? 15.493 -4.925 -10.757 1.00 89.81 114 VAL A CA 1
ATOM 881 C C . VAL A 1 114 ? 14.488 -5.615 -11.677 1.00 89.81 114 VAL A C 1
ATOM 883 O O . VAL A 1 114 ? 14.068 -5.057 -12.694 1.00 89.81 114 VAL A O 1
ATOM 886 N N . ASP A 1 115 ? 14.085 -6.825 -11.289 1.00 89.25 115 ASP A N 1
ATOM 887 C CA . ASP A 1 115 ? 12.954 -7.528 -11.889 1.00 89.25 115 ASP A CA 1
ATOM 888 C C . ASP A 1 115 ? 11.644 -6.855 -11.456 1.00 89.25 115 ASP A C 1
ATOM 890 O O . ASP A 1 115 ? 11.138 -7.078 -10.354 1.00 89.25 115 ASP A O 1
ATOM 894 N N . THR A 1 116 ? 11.115 -5.993 -12.327 1.00 86.75 116 THR A N 1
ATOM 895 C CA . THR A 1 116 ? 9.885 -5.232 -12.083 1.00 86.75 116 THR A CA 1
ATOM 896 C C . THR A 1 116 ? 8.676 -6.144 -11.860 1.00 86.75 116 THR A C 1
ATOM 898 O O . THR A 1 116 ? 7.820 -5.822 -11.037 1.00 86.75 116 THR A O 1
ATOM 901 N N . ASP A 1 117 ? 8.607 -7.280 -12.561 1.00 85.38 117 ASP A N 1
ATOM 902 C CA . ASP A 1 117 ? 7.490 -8.221 -12.443 1.00 85.38 117 ASP A CA 1
ATOM 903 C C . ASP A 1 117 ? 7.515 -8.917 -11.079 1.00 85.38 117 ASP A C 1
ATOM 905 O O . ASP A 1 117 ? 6.491 -8.964 -10.393 1.00 85.38 117 ASP A O 1
ATOM 909 N N . GLY A 1 118 ? 8.693 -9.395 -10.662 1.00 88.44 118 GLY A N 1
ATOM 910 C CA . GLY A 1 118 ? 8.905 -9.993 -9.343 1.00 88.44 118 GLY A CA 1
ATOM 911 C C . GLY A 1 118 ? 8.609 -9.018 -8.203 1.00 88.44 118 GLY A C 1
ATOM 912 O O . GLY A 1 118 ? 7.792 -9.320 -7.334 1.00 88.44 118 GLY A O 1
ATOM 913 N N . MET A 1 119 ? 9.184 -7.812 -8.262 1.00 90.81 119 MET A N 1
ATOM 914 C CA . MET A 1 119 ? 8.958 -6.744 -7.280 1.00 90.81 119 MET A CA 1
ATOM 915 C C . MET A 1 119 ? 7.468 -6.445 -7.080 1.00 90.81 119 MET A C 1
ATOM 917 O O . MET A 1 119 ? 6.992 -6.280 -5.955 1.00 90.81 119 MET A O 1
ATOM 921 N N . ILE A 1 120 ? 6.719 -6.344 -8.177 1.00 88.00 120 ILE A N 1
ATOM 922 C CA . ILE A 1 120 ? 5.307 -5.977 -8.108 1.00 88.00 120 ILE A CA 1
ATOM 923 C C . ILE A 1 120 ? 4.468 -7.158 -7.650 1.00 88.00 120 ILE A C 1
ATOM 925 O O . ILE A 1 120 ? 3.544 -6.944 -6.875 1.00 88.00 120 ILE A O 1
ATOM 929 N N . GLY A 1 121 ? 4.810 -8.387 -8.042 1.00 88.69 121 GLY A N 1
ATOM 930 C CA . GLY A 1 121 ? 4.212 -9.589 -7.463 1.00 88.69 121 GLY A CA 1
ATOM 931 C C . GLY A 1 121 ? 4.327 -9.601 -5.937 1.00 88.69 121 GLY A C 1
ATOM 932 O O . GLY A 1 121 ? 3.311 -9.653 -5.252 1.00 88.69 121 GLY A O 1
ATOM 933 N N . GLU A 1 122 ? 5.541 -9.428 -5.408 1.00 90.56 122 GLU A N 1
ATOM 934 C CA . GLU A 1 122 ? 5.806 -9.386 -3.961 1.00 90.56 122 GLU A CA 1
ATOM 935 C C . GLU A 1 122 ? 5.005 -8.287 -3.246 1.00 90.56 122 GLU A C 1
ATOM 937 O O . GLU A 1 122 ? 4.437 -8.501 -2.172 1.00 90.56 122 GLU A O 1
ATOM 942 N N . MET A 1 123 ? 4.937 -7.095 -3.844 1.00 91.81 123 MET A N 1
ATOM 943 C CA . MET A 1 123 ? 4.179 -5.975 -3.291 1.00 91.81 123 MET A CA 1
ATOM 944 C C . MET A 1 123 ? 2.665 -6.229 -3.319 1.00 91.81 123 MET A C 1
ATOM 946 O O . MET A 1 123 ? 1.985 -5.931 -2.337 1.00 91.81 123 MET A O 1
ATOM 950 N N . LEU A 1 124 ? 2.123 -6.754 -4.421 1.00 91.19 124 LEU A N 1
ATOM 951 C CA . LEU A 1 124 ? 0.694 -7.054 -4.544 1.00 91.19 124 LEU A CA 1
ATOM 952 C C . LEU A 1 124 ? 0.276 -8.170 -3.579 1.00 91.19 124 LEU A C 1
ATOM 954 O O . LEU A 1 124 ? -0.743 -8.021 -2.905 1.00 91.19 124 LEU A O 1
ATOM 958 N N . ASP A 1 125 ? 1.090 -9.216 -3.432 1.00 92.06 125 ASP A N 1
ATOM 959 C CA . ASP A 1 125 ? 0.862 -10.290 -2.458 1.00 92.06 125 ASP A CA 1
ATOM 960 C C . ASP A 1 125 ? 0.811 -9.728 -1.028 1.00 92.06 125 ASP A C 1
ATOM 962 O O . ASP A 1 125 ? -0.075 -10.063 -0.236 1.00 92.06 125 ASP A O 1
ATOM 966 N N . TYR A 1 126 ? 1.716 -8.802 -0.691 1.00 93.19 126 TYR A N 1
ATOM 967 C CA . TYR A 1 126 ? 1.693 -8.138 0.611 1.00 93.19 126 TYR A CA 1
ATOM 968 C C . TYR A 1 126 ? 0.446 -7.261 0.808 1.00 93.19 126 TYR A C 1
ATOM 970 O O . TYR A 1 126 ? -0.146 -7.266 1.891 1.00 93.19 126 TYR A O 1
ATOM 978 N N . ILE A 1 127 ? -0.005 -6.551 -0.234 1.00 93.50 127 ILE A N 1
ATOM 979 C CA . ILE A 1 127 ? -1.265 -5.795 -0.202 1.00 93.50 127 ILE A CA 1
ATOM 980 C C . ILE A 1 127 ? -2.446 -6.723 0.117 1.00 93.50 127 ILE A C 1
ATOM 982 O O . ILE A 1 127 ? -3.269 -6.383 0.972 1.00 93.50 127 ILE A O 1
ATOM 986 N N . GLU A 1 128 ? -2.529 -7.896 -0.516 1.00 93.56 128 GLU A N 1
ATOM 987 C CA . GLU A 1 128 ? -3.599 -8.867 -0.257 1.00 93.56 128 GLU A CA 1
ATOM 988 C C . GLU A 1 128 ? -3.595 -9.352 1.203 1.00 93.56 128 GLU A C 1
ATOM 990 O O . GLU A 1 128 ? -4.654 -9.415 1.839 1.00 93.56 128 GLU A O 1
ATOM 995 N N . LEU A 1 129 ? -2.415 -9.610 1.781 1.00 94.75 129 LEU A N 1
ATOM 996 C CA . LEU A 1 129 ? -2.280 -9.971 3.198 1.00 94.75 129 LEU A CA 1
ATOM 997 C C . LEU A 1 129 ? -2.792 -8.861 4.128 1.00 94.75 129 LEU A C 1
ATOM 999 O O . LEU A 1 129 ? -3.500 -9.139 5.101 1.00 94.75 129 LEU A O 1
ATOM 1003 N N . VAL A 1 130 ? -2.467 -7.603 3.826 1.00 94.19 130 VAL A N 1
ATOM 1004 C CA . VAL A 1 130 ? -2.876 -6.435 4.624 1.00 94.19 130 VAL A CA 1
ATOM 1005 C C . VAL A 1 130 ? -4.384 -6.215 4.536 1.00 94.19 130 VAL A C 1
ATOM 1007 O O . VAL A 1 130 ? -5.035 -6.027 5.566 1.00 94.19 130 VAL A O 1
ATOM 1010 N N . VAL A 1 131 ? -4.965 -6.310 3.337 1.00 93.88 131 VAL A N 1
ATOM 1011 C CA . VAL A 1 131 ? -6.422 -6.267 3.136 1.00 93.88 131 VAL A CA 1
ATOM 1012 C C . VAL A 1 131 ? -7.102 -7.379 3.936 1.00 93.88 131 VAL A C 1
ATOM 1014 O O . VAL A 1 131 ? -8.061 -7.119 4.667 1.00 93.88 131 VAL A O 1
ATOM 1017 N N . GLY A 1 132 ? -6.574 -8.604 3.872 1.00 92.75 132 GLY A N 1
ATOM 1018 C CA . GLY A 1 132 ? -7.070 -9.732 4.657 1.00 92.75 132 GLY A CA 1
ATOM 1019 C C . GLY A 1 132 ? -7.029 -9.464 6.163 1.00 92.75 132 GLY A C 1
ATOM 1020 O O . GLY A 1 132 ? -8.012 -9.713 6.861 1.00 92.75 132 GLY A O 1
ATOM 1021 N N . ALA A 1 133 ? -5.934 -8.898 6.674 1.00 93.25 133 ALA A N 1
ATOM 1022 C CA . ALA A 1 133 ? -5.803 -8.543 8.086 1.00 93.25 133 ALA A CA 1
ATOM 1023 C C . ALA A 1 133 ? -6.825 -7.479 8.526 1.00 93.25 133 ALA A C 1
ATOM 1025 O O . ALA A 1 133 ? -7.426 -7.618 9.594 1.00 93.25 133 ALA A O 1
ATOM 1026 N N . LEU A 1 134 ? -7.071 -6.456 7.698 1.00 92.12 134 LEU A N 1
ATOM 1027 C CA . LEU A 1 134 ? -8.074 -5.416 7.963 1.00 92.12 134 LEU A CA 1
ATOM 1028 C C . LEU A 1 134 ? -9.496 -6.002 8.021 1.00 92.12 134 LEU A C 1
ATOM 1030 O O . LEU A 1 134 ? -10.242 -5.729 8.965 1.00 92.12 134 LEU A O 1
ATOM 1034 N N . ILE A 1 135 ? -9.857 -6.850 7.051 1.00 90.62 135 ILE A N 1
ATOM 1035 C CA . ILE A 1 135 ? -11.178 -7.498 6.975 1.00 90.62 135 ILE A CA 1
ATOM 1036 C C . ILE A 1 135 ? -11.385 -8.481 8.135 1.00 90.62 135 ILE A C 1
ATOM 1038 O O . ILE A 1 135 ? -12.449 -8.495 8.765 1.00 90.62 135 ILE A O 1
ATOM 1042 N N . ASN A 1 136 ? -10.373 -9.292 8.447 1.00 91.31 136 ASN A N 1
ATOM 1043 C CA . ASN A 1 136 ? -10.435 -10.258 9.541 1.00 91.31 136 ASN A CA 1
ATOM 1044 C C . ASN A 1 136 ? -10.585 -9.558 10.891 1.00 91.31 136 ASN A C 1
ATOM 1046 O O . ASN A 1 136 ? -11.423 -9.960 11.698 1.00 91.31 136 ASN A O 1
ATOM 1050 N N . TRP A 1 137 ? -9.825 -8.486 11.126 1.00 92.25 137 TRP A N 1
ATOM 1051 C CA . TRP A 1 137 ? -9.943 -7.700 12.350 1.00 92.25 137 TRP A CA 1
ATOM 1052 C C . TRP A 1 137 ? -11.340 -7.093 12.517 1.00 92.25 137 TRP A C 1
ATOM 1054 O O . TRP A 1 137 ? -11.954 -7.237 13.575 1.00 92.25 137 TRP A O 1
ATOM 1064 N N . ARG A 1 138 ? -11.899 -6.500 11.453 1.00 86.12 138 ARG A N 1
ATOM 1065 C CA . ARG A 1 138 ? -13.289 -6.009 11.448 1.00 86.12 138 ARG A CA 1
ATOM 1066 C C . ARG A 1 138 ? -14.289 -7.113 11.810 1.00 86.12 138 ARG A C 1
ATOM 1068 O O . ARG A 1 138 ? -15.279 -6.857 12.488 1.00 86.12 138 ARG A O 1
ATOM 1075 N N . SER A 1 139 ? -14.024 -8.342 11.372 1.00 86.12 139 SER A N 1
ATOM 1076 C CA . SER A 1 139 ? -14.875 -9.512 11.622 1.00 86.12 139 SER A CA 1
ATOM 1077 C C . SER A 1 139 ? -14.721 -10.098 13.035 1.00 86.12 139 SER A C 1
ATOM 1079 O O . SER A 1 139 ? -15.389 -11.077 13.363 1.00 86.12 139 SER A O 1
ATOM 1081 N N . GLY A 1 140 ? -13.878 -9.498 13.883 1.00 85.62 140 GLY A N 1
ATOM 1082 C CA . GLY A 1 140 ? -13.693 -9.874 15.286 1.00 85.62 140 GLY A CA 1
ATOM 1083 C C . GLY A 1 140 ? -12.409 -10.650 15.585 1.00 85.62 140 GLY A C 1
ATOM 1084 O O . GLY A 1 140 ? -12.222 -11.070 16.726 1.00 85.62 140 GLY A O 1
ATOM 1085 N N . SER A 1 141 ? -11.525 -10.840 14.602 1.00 89.75 141 SER A N 1
ATOM 1086 C CA . SER A 1 141 ? -10.212 -11.454 14.825 1.00 89.75 141 SER A CA 1
ATOM 1087 C C . SER A 1 141 ? -9.239 -10.487 15.505 1.00 89.75 141 SER A C 1
ATOM 1089 O O . SER A 1 141 ? -9.379 -9.266 15.431 1.00 89.75 141 SER A O 1
ATOM 1091 N N . GLU A 1 142 ? -8.210 -11.031 16.153 1.00 88.25 142 GLU A N 1
ATOM 1092 C CA . GLU A 1 142 ? -7.144 -10.224 16.744 1.00 88.25 142 GLU A CA 1
ATOM 1093 C C . GLU A 1 142 ? -6.324 -9.503 15.660 1.00 88.25 142 GLU A C 1
ATOM 1095 O O . GLU A 1 142 ? -5.994 -10.066 14.611 1.00 88.25 142 GLU A O 1
ATOM 1100 N N . ALA A 1 143 ? -5.984 -8.238 15.917 1.00 87.69 143 ALA A N 1
ATOM 1101 C CA . ALA A 1 143 ? -5.128 -7.467 15.029 1.00 87.69 143 ALA A CA 1
ATOM 1102 C C . ALA A 1 143 ? -3.712 -8.050 15.008 1.00 87.69 143 ALA A C 1
ATOM 1104 O O . ALA A 1 143 ? -3.006 -8.048 16.014 1.00 87.69 143 ALA A O 1
ATOM 1105 N N . THR A 1 144 ? -3.282 -8.502 13.833 1.00 85.00 144 THR A N 1
ATOM 1106 C CA . THR A 1 144 ? -1.984 -9.155 13.650 1.00 85.00 144 THR A CA 1
ATOM 1107 C C . THR A 1 144 ? -1.003 -8.199 12.985 1.00 85.00 144 THR A C 1
ATOM 1109 O O . THR A 1 144 ? -1.363 -7.479 12.052 1.00 85.00 144 THR A O 1
ATOM 1112 N N . ARG A 1 145 ? 0.246 -8.174 13.466 1.00 85.06 145 ARG A N 1
ATOM 1113 C CA . ARG A 1 145 ? 1.329 -7.487 12.757 1.00 85.06 145 ARG A CA 1
ATOM 1114 C C . ARG A 1 145 ? 1.807 -8.403 11.640 1.00 85.06 145 ARG A C 1
ATOM 1116 O O . ARG A 1 145 ? 2.190 -9.536 11.911 1.00 85.06 145 ARG A O 1
ATOM 1123 N N . LEU A 1 146 ? 1.801 -7.891 10.419 1.00 88.75 146 LEU A N 1
ATOM 1124 C CA . LEU A 1 146 ? 2.369 -8.583 9.272 1.00 88.75 146 LEU A CA 1
ATOM 1125 C C . LEU A 1 146 ? 3.869 -8.291 9.192 1.00 88.75 146 LEU A C 1
ATOM 1127 O O . LEU A 1 146 ? 4.319 -7.192 9.532 1.00 88.75 146 LEU A O 1
ATOM 1131 N N . GLU A 1 147 ? 4.639 -9.298 8.794 1.00 87.56 147 GLU A N 1
ATOM 1132 C CA . GLU A 1 147 ? 6.053 -9.122 8.485 1.00 87.56 147 GLU A CA 1
ATOM 1133 C C . GLU A 1 147 ? 6.177 -8.479 7.109 1.00 87.56 147 GLU A C 1
ATOM 1135 O O . GLU A 1 147 ? 5.562 -8.930 6.143 1.00 87.56 147 GLU A O 1
ATOM 1140 N N . VAL A 1 148 ? 6.948 -7.396 7.040 1.00 84.81 148 VAL A N 1
ATOM 1141 C CA . VAL A 1 148 ? 7.229 -6.718 5.775 1.00 84.81 148 VAL A CA 1
ATOM 1142 C C . VAL A 1 148 ? 8.183 -7.601 4.975 1.00 84.81 148 VAL A C 1
ATOM 1144 O O . VAL A 1 148 ? 9.173 -8.053 5.555 1.00 84.81 148 VAL A O 1
ATOM 1147 N N . PRO A 1 149 ? 7.935 -7.823 3.674 1.00 84.06 149 PRO A N 1
ATOM 1148 C CA . PRO A 1 149 ? 8.850 -8.573 2.829 1.00 84.06 149 PRO A CA 1
ATOM 1149 C C . PRO A 1 149 ? 10.272 -7.992 2.880 1.00 84.06 149 PRO A C 1
ATOM 1151 O O . PRO A 1 149 ? 10.466 -6.783 2.708 1.00 84.06 149 PRO A O 1
ATOM 1154 N N . ASP A 1 150 ? 11.262 -8.855 3.121 1.00 82.94 150 ASP A N 1
ATOM 1155 C CA . ASP A 1 150 ? 12.683 -8.509 3.014 1.00 82.94 150 ASP A CA 1
ATOM 1156 C C . ASP A 1 150 ? 13.108 -8.627 1.550 1.00 82.94 150 ASP A C 1
ATOM 1158 O O . ASP A 1 150 ? 13.520 -9.688 1.079 1.00 82.94 150 ASP A O 1
ATOM 1162 N N . VAL A 1 151 ? 12.884 -7.547 0.804 1.00 82.44 151 VAL A N 1
ATOM 1163 C CA . VAL A 1 151 ? 13.008 -7.531 -0.654 1.00 82.44 151 VAL A CA 1
ATOM 1164 C C . VAL A 1 151 ? 14.203 -6.698 -1.097 1.00 82.44 151 VAL A C 1
ATOM 1166 O O . VAL A 1 151 ? 14.479 -5.618 -0.574 1.00 82.44 151 VAL A O 1
ATOM 1169 N N . SER A 1 152 ? 14.946 -7.224 -2.069 1.00 83.69 152 SER A N 1
ATOM 1170 C CA . SER A 1 152 ? 16.276 -6.731 -2.459 1.00 83.69 152 SER A CA 1
ATOM 1171 C C . SER A 1 152 ? 16.269 -5.363 -3.143 1.00 83.69 152 SER A C 1
ATOM 1173 O O . SER A 1 152 ? 17.315 -4.731 -3.261 1.00 83.69 152 SER A O 1
ATOM 1175 N N . TRP A 1 153 ? 15.102 -4.905 -3.594 1.00 85.38 153 TRP A N 1
ATOM 1176 C CA . TRP A 1 153 ? 14.923 -3.640 -4.302 1.00 85.38 153 TRP A CA 1
ATOM 1177 C C . TRP A 1 153 ? 14.631 -2.449 -3.376 1.00 85.38 153 TRP A C 1
ATOM 1179 O O . TRP A 1 153 ? 14.587 -1.303 -3.834 1.00 85.38 153 TRP A O 1
ATOM 1189 N N . ARG A 1 154 ? 14.457 -2.687 -2.069 1.00 85.50 154 ARG A N 1
ATOM 1190 C CA . ARG A 1 154 ? 14.198 -1.616 -1.098 1.00 85.50 154 ARG A CA 1
ATOM 1191 C C . ARG A 1 154 ? 15.397 -0.700 -0.929 1.00 85.50 154 ARG A C 1
ATOM 1193 O O . ARG A 1 154 ? 16.536 -1.145 -0.838 1.00 85.50 154 ARG A O 1
ATOM 1200 N N . GLY A 1 155 ? 15.123 0.599 -0.841 1.00 83.38 155 GLY A N 1
ATOM 1201 C CA . GLY A 1 155 ? 16.155 1.617 -0.629 1.00 83.38 155 GLY A CA 1
ATOM 1202 C C . GLY A 1 155 ? 17.123 1.827 -1.801 1.00 83.38 155 GLY A C 1
ATOM 1203 O O . GLY A 1 155 ? 18.082 2.572 -1.639 1.00 83.38 155 GLY A O 1
ATOM 1204 N N . LEU A 1 156 ? 16.879 1.220 -2.971 1.00 84.25 156 LEU A N 1
ATOM 1205 C CA . LEU A 1 156 ? 17.709 1.408 -4.172 1.00 84.25 156 LEU A CA 1
ATOM 1206 C C . LEU A 1 156 ? 17.459 2.736 -4.902 1.00 84.25 156 LEU A C 1
ATOM 1208 O O . LEU A 1 156 ? 18.189 3.085 -5.827 1.00 84.25 156 LEU A O 1
ATOM 1212 N N . THR A 1 157 ? 16.410 3.466 -4.527 1.00 77.69 157 THR A N 1
ATOM 1213 C CA . THR A 1 157 ? 16.073 4.755 -5.134 1.00 77.69 157 THR A CA 1
ATOM 1214 C C . THR A 1 157 ? 16.533 5.917 -4.259 1.00 77.69 157 THR A C 1
ATOM 1216 O O . THR A 1 157 ? 16.341 5.925 -3.045 1.00 77.69 157 THR A O 1
ATOM 1219 N N . ASP A 1 158 ? 17.141 6.908 -4.906 1.00 73.62 158 ASP A N 1
ATOM 1220 C CA . ASP A 1 158 ? 17.531 8.201 -4.345 1.00 73.62 158 ASP A CA 1
ATOM 1221 C C . ASP A 1 158 ? 16.410 9.251 -4.456 1.00 73.62 158 ASP A C 1
ATOM 1223 O O . ASP A 1 158 ? 16.576 10.392 -4.015 1.00 73.62 158 ASP A O 1
ATOM 1227 N N . GLU A 1 159 ? 15.266 8.888 -5.050 1.00 69.88 159 GLU A N 1
ATOM 1228 C CA . GLU A 1 159 ? 14.126 9.789 -5.175 1.00 69.88 159 GLU A CA 1
ATOM 1229 C C . GLU A 1 159 ? 13.558 10.161 -3.792 1.00 69.88 159 GLU A C 1
ATOM 1231 O O . GLU A 1 159 ? 13.409 9.299 -2.922 1.00 69.88 159 GLU A O 1
ATOM 1236 N N . PRO A 1 160 ? 13.190 11.439 -3.565 1.00 72.25 160 PRO A N 1
ATOM 1237 C CA . PRO A 1 160 ? 12.506 11.847 -2.347 1.00 72.25 160 PRO A CA 1
ATOM 1238 C C . PRO A 1 160 ? 11.072 11.311 -2.374 1.00 72.25 160 PRO A C 1
ATOM 1240 O O . PRO A 1 160 ? 10.146 11.975 -2.844 1.00 72.25 160 PRO A O 1
ATOM 1243 N N . LEU A 1 161 ? 10.903 10.087 -1.889 1.00 76.56 161 LEU A N 1
ATOM 1244 C CA . LEU A 1 161 ? 9.610 9.434 -1.796 1.00 76.56 161 LEU A CA 1
ATOM 1245 C C . LEU A 1 161 ? 8.867 9.886 -0.542 1.00 76.56 161 LEU A C 1
ATOM 1247 O O . LEU A 1 161 ? 9.484 10.153 0.498 1.00 76.56 161 LEU A O 1
ATOM 1251 N N . PRO A 1 162 ? 7.531 9.988 -0.606 1.00 75.44 162 PRO A N 1
ATOM 1252 C CA . PRO A 1 162 ? 6.773 10.219 0.598 1.00 75.44 162 PRO A CA 1
ATOM 1253 C C . PRO A 1 162 ? 6.923 8.990 1.502 1.00 75.44 162 PRO A C 1
ATOM 1255 O O . PRO A 1 162 ? 6.771 7.850 1.069 1.00 75.44 162 PRO A O 1
ATOM 1258 N N . HIS A 1 163 ? 7.232 9.236 2.772 1.00 74.75 163 HIS A N 1
ATOM 1259 C CA . HIS A 1 163 ? 7.398 8.186 3.766 1.00 74.75 163 HIS A CA 1
ATOM 1260 C C . HIS A 1 163 ? 6.441 8.388 4.925 1.00 74.75 163 HIS A C 1
ATOM 1262 O O . HIS A 1 163 ? 6.341 9.469 5.517 1.00 74.75 163 HIS A O 1
ATOM 1268 N N . PHE A 1 164 ? 5.766 7.307 5.296 1.00 75.12 164 PHE A N 1
ATOM 1269 C CA . PHE A 1 164 ? 4.896 7.307 6.452 1.00 75.12 164 PHE A CA 1
ATOM 1270 C C . PHE A 1 164 ? 5.722 7.041 7.715 1.00 75.12 164 PHE A C 1
ATOM 1272 O O . PHE A 1 164 ? 6.020 5.901 8.073 1.00 75.12 164 PHE A O 1
ATOM 1279 N N . HIS A 1 165 ? 6.110 8.106 8.418 1.00 69.38 165 HIS A N 1
ATOM 1280 C CA . HIS A 1 165 ? 6.818 7.992 9.691 1.00 69.38 165 HIS A CA 1
ATOM 1281 C C . HIS A 1 165 ? 5.831 7.808 10.851 1.00 69.38 165 HIS A C 1
ATOM 1283 O O . HIS A 1 165 ? 5.304 8.781 11.398 1.00 69.38 165 HIS A O 1
ATOM 1289 N N . HIS A 1 166 ? 5.612 6.567 11.295 1.00 57.47 166 HIS A N 1
ATOM 1290 C CA . HIS A 1 166 ? 4.899 6.323 12.550 1.00 57.47 166 HIS A CA 1
ATOM 1291 C C . HIS A 1 166 ? 5.812 6.673 13.738 1.00 57.47 166 HIS A C 1
ATOM 1293 O O . HIS A 1 166 ? 6.557 5.838 14.248 1.00 57.47 166 HIS A O 1
ATOM 1299 N N . ARG A 1 167 ? 5.751 7.915 14.235 1.00 53.56 167 ARG A N 1
ATOM 1300 C CA . ARG A 1 167 ? 6.282 8.216 15.572 1.00 53.56 167 ARG A CA 1
ATOM 1301 C C . ARG A 1 167 ? 5.345 7.603 16.601 1.00 53.56 167 ARG A C 1
ATOM 1303 O O . ARG A 1 167 ? 4.227 8.082 16.782 1.00 53.56 167 ARG A O 1
ATOM 1310 N N . ASP A 1 168 ? 5.807 6.568 17.299 1.00 47.19 168 ASP A N 1
ATOM 1311 C CA . ASP A 1 168 ? 5.145 6.109 18.515 1.00 47.19 168 ASP A CA 1
ATOM 1312 C C . ASP A 1 168 ? 4.998 7.298 19.467 1.00 47.19 168 ASP A C 1
ATOM 1314 O O . ASP A 1 168 ? 5.962 7.777 20.064 1.00 47.19 168 ASP A O 1
ATOM 1318 N N . ALA A 1 169 ? 3.770 7.785 19.643 1.00 43.66 169 ALA A N 1
ATOM 1319 C CA . ALA A 1 169 ? 3.439 8.844 20.593 1.00 43.66 169 ALA A CA 1
ATOM 1320 C C . ALA A 1 169 ? 3.515 8.362 22.060 1.00 43.66 169 ALA A C 1
ATOM 1322 O O . ALA A 1 169 ? 2.757 8.806 22.920 1.00 43.66 169 ALA A O 1
ATOM 1323 N N . ARG A 1 170 ? 4.440 7.447 22.367 1.00 43.69 170 ARG A N 1
ATOM 1324 C CA . ARG A 1 170 ? 4.887 7.121 23.719 1.00 43.69 170 ARG A CA 1
ATOM 1325 C C . ARG A 1 170 ? 6.281 7.701 23.932 1.00 43.69 170 ARG A C 1
ATOM 1327 O O . ARG A 1 170 ? 7.230 6.988 24.234 1.00 43.69 170 ARG A O 1
ATOM 1334 N N . ALA A 1 171 ? 6.394 9.023 23.833 1.00 37.00 171 ALA A N 1
ATOM 1335 C CA . ALA A 1 171 ? 7.468 9.688 24.553 1.00 37.00 171 ALA A CA 1
ATOM 1336 C C . ALA A 1 171 ? 7.244 9.420 26.057 1.00 37.00 171 ALA A C 1
ATOM 1338 O O . ALA A 1 171 ? 6.123 9.623 26.545 1.00 37.00 171 ALA A O 1
ATOM 1339 N N . PRO A 1 172 ? 8.249 8.936 26.808 1.00 47.25 172 PRO A N 1
ATOM 1340 C CA . PRO A 1 172 ? 8.105 8.761 28.242 1.00 47.25 172 PRO A CA 1
ATOM 1341 C C . PRO A 1 172 ? 7.824 10.134 28.852 1.00 47.25 172 PRO A C 1
ATOM 1343 O O . PRO A 1 172 ? 8.588 11.080 28.649 1.00 47.25 172 PRO A O 1
ATOM 1346 N N . ARG A 1 173 ? 6.724 10.253 29.606 1.00 48.06 173 ARG A N 1
ATOM 1347 C CA . ARG A 1 173 ? 6.541 11.375 30.530 1.00 48.06 173 ARG A CA 1
ATOM 1348 C C . ARG A 1 173 ? 7.738 11.346 31.475 1.00 48.06 173 ARG A C 1
ATOM 1350 O O . ARG A 1 173 ? 7.802 10.483 32.350 1.00 48.06 173 ARG A O 1
ATOM 1357 N N . ARG A 1 174 ? 8.707 12.236 31.249 1.00 47.56 174 ARG A N 1
ATOM 1358 C CA . ARG A 1 174 ? 9.755 12.513 32.230 1.00 47.56 174 ARG A CA 1
ATOM 1359 C C . ARG A 1 174 ? 9.039 12.929 33.516 1.00 47.56 174 ARG A C 1
ATOM 1361 O O . ARG A 1 174 ? 8.181 13.811 33.474 1.00 47.56 174 ARG A O 1
ATOM 1368 N N . ARG A 1 175 ? 9.307 12.169 34.578 1.00 53.56 175 ARG A N 1
ATOM 1369 C CA . ARG A 1 175 ? 8.882 12.467 35.947 1.00 53.56 175 ARG A CA 1
ATOM 1370 C C . ARG A 1 175 ? 9.572 13.726 36.443 1.00 53.56 175 ARG A C 1
ATOM 1372 O O . ARG A 1 175 ? 10.728 13.943 36.013 1.00 53.56 175 ARG A O 1
#

pLDDT: mean 80.01, std 14.94, range [37.0, 94.75]

Foldseek 3Di:
DPDPVVVVVVVVVVVVVVVVVLLVLQLVLLVLLLVLLVLLLVQCVVPCPDPVHGDPVSNVVSLVSSVVSCVVRLVSNPDPLLSVLSLLLNLLSQLLVLLVVLCPDPPNDPSVPDPNVVSVVLSNVSSVVSSVLSVVVSVPDDRHRDDRDPDPSPPVGPDPTDHDDPDPPCPDPDD